Protein AF-A0A2C5YJ27-F1 (afdb_monomer_lite)

Secondary structure (DSSP, 8-state):
----GGGS-----------HHHHHHHHHHHHHHHHHHHHHHHHHHHHHHHHHHHHTT-HHHHHHHHHHHHHHHHHHHHHHHHHHHHHHHHH--HHHHHHHHHHHHHHHHHHHT-

Foldseek 3Di:
DDPPPVVVDPDPPDPPVDPPVVVVLVVVLVVLVVQLVVLVVQLVVLVVQLVVCVVVVPPVSNVVSVVSNVVSVVSNVVSVLVSLVSCCPVVVPVVSVVVNVVVVVVVVVVVVVD

Organism: NCBI:txid1399860

pLDDT: mean 78.85, std 16.27, range [40.0, 95.19]

Structure (mmCIF, N/CA/C/O backbone):
data_AF-A0A2C5YJ27-F1
#
_entry.id   AF-A0A2C5YJ27-F1
#
loop_
_atom_site.group_PDB
_atom_site.id
_atom_site.type_symbol
_atom_site.label_atom_id
_atom_site.label_alt_id
_atom_site.label_comp_id
_atom_site.label_asym_id
_atom_site.label_entity_id
_atom_site.label_seq_id
_atom_site.pdbx_PDB_ins_code
_atom_site.Cartn_x
_atom_site.Cartn_y
_atom_site.Cartn_z
_atom_site.occupancy
_atom_site.B_iso_or_equiv
_atom_site.auth_seq_id
_atom_site.auth_comp_id
_atom_site.auth_asym_id
_atom_site.auth_atom_id
_atom_site.pdbx_PDB_model_num
ATOM 1 N N . MET A 1 1 ? 20.131 -6.037 21.493 1.00 40.00 1 MET A N 1
ATOM 2 C CA . MET A 1 1 ? 20.122 -6.426 20.066 1.00 40.00 1 MET A CA 1
ATOM 3 C C . MET A 1 1 ? 20.347 -5.173 19.236 1.00 40.00 1 MET A C 1
ATOM 5 O O . MET A 1 1 ? 19.540 -4.259 19.321 1.00 40.00 1 MET A O 1
ATOM 9 N N . LYS A 1 2 ? 21.493 -5.060 18.555 1.00 42.88 2 LYS A N 1
ATOM 10 C CA . LYS A 1 2 ? 21.855 -3.866 17.778 1.00 42.88 2 LYS A CA 1
ATOM 11 C C . LYS A 1 2 ? 21.263 -4.014 16.377 1.00 42.88 2 LYS A C 1
ATOM 13 O O . LYS A 1 2 ? 21.628 -4.940 15.662 1.00 42.88 2 LYS A O 1
ATOM 18 N N . PHE A 1 3 ? 20.328 -3.136 16.023 1.00 46.94 3 PHE A N 1
ATOM 19 C CA . PHE A 1 3 ? 19.825 -3.018 14.660 1.00 46.94 3 PHE A CA 1
ATOM 20 C C . PHE A 1 3 ? 20.983 -2.594 13.759 1.00 46.94 3 PHE A C 1
ATOM 22 O O . PHE A 1 3 ? 21.537 -1.507 13.921 1.00 46.94 3 PHE A O 1
ATOM 29 N N . SER A 1 4 ? 21.362 -3.465 12.826 1.00 42.97 4 SER A N 1
ATOM 30 C CA . SER A 1 4 ? 22.268 -3.124 11.738 1.00 42.97 4 SER A CA 1
ATOM 31 C C . SER A 1 4 ? 21.598 -2.073 10.854 1.00 42.97 4 SER A C 1
ATOM 33 O O . SER A 1 4 ? 20.938 -2.391 9.871 1.00 42.97 4 SER A O 1
ATOM 35 N N . LEU A 1 5 ? 21.814 -0.802 11.193 1.00 47.06 5 LEU A N 1
ATOM 36 C CA . LEU A 1 5 ? 21.489 0.385 10.395 1.00 47.06 5 LEU A CA 1
ATOM 37 C C . LEU A 1 5 ? 22.316 0.469 9.086 1.00 47.06 5 LEU A C 1
ATOM 39 O O . LEU A 1 5 ? 22.328 1.492 8.412 1.00 47.06 5 LEU A O 1
ATOM 43 N N . ALA A 1 6 ? 23.028 -0.603 8.726 1.00 49.28 6 ALA A N 1
ATOM 44 C CA . ALA A 1 6 ? 23.977 -0.667 7.620 1.00 49.28 6 ALA A CA 1
ATOM 45 C C . ALA A 1 6 ? 23.320 -0.871 6.240 1.00 49.28 6 ALA A C 1
ATOM 47 O O . ALA A 1 6 ? 24.010 -0.836 5.229 1.00 49.28 6 ALA A O 1
ATOM 48 N N . LEU A 1 7 ? 21.994 -1.041 6.176 1.00 48.19 7 LEU A N 1
ATOM 49 C CA . LEU A 1 7 ? 21.235 -1.080 4.915 1.00 48.19 7 LEU A CA 1
ATOM 50 C C . LEU A 1 7 ? 20.719 0.298 4.460 1.00 48.19 7 LEU A C 1
ATOM 52 O O . LEU A 1 7 ? 20.130 0.398 3.388 1.00 48.19 7 LEU A O 1
ATOM 56 N N . LEU A 1 8 ? 20.953 1.360 5.242 1.00 46.59 8 LEU A N 1
ATOM 57 C CA . LEU A 1 8 ? 20.507 2.729 4.933 1.00 46.59 8 LEU A CA 1
ATOM 58 C C . LEU A 1 8 ? 21.554 3.589 4.209 1.00 46.59 8 LEU A C 1
ATOM 60 O O . LEU A 1 8 ? 21.277 4.741 3.888 1.00 46.59 8 LEU A O 1
ATOM 64 N N . LEU A 1 9 ? 22.741 3.048 3.931 1.00 50.84 9 LEU A N 1
ATOM 65 C CA . LEU A 1 9 ? 23.842 3.779 3.297 1.00 50.84 9 LEU A CA 1
ATOM 66 C C . LEU A 1 9 ? 24.463 2.963 2.160 1.00 50.84 9 LEU A C 1
ATOM 68 O O . LEU A 1 9 ? 25.665 2.713 2.141 1.00 50.84 9 LEU A O 1
ATOM 72 N N . LEU A 1 10 ? 23.645 2.558 1.188 1.00 46.19 10 LEU A N 1
ATOM 73 C CA . LEU A 1 10 ? 24.189 2.263 -0.136 1.00 46.19 10 LEU A CA 1
ATOM 74 C C . LEU A 1 10 ? 24.672 3.594 -0.735 1.00 46.19 10 LEU A C 1
ATOM 76 O O . LEU A 1 10 ? 23.852 4.497 -0.931 1.00 46.19 10 LEU A O 1
ATOM 80 N N . PRO A 1 11 ? 25.982 3.760 -0.989 1.00 44.94 11 PRO A N 1
ATOM 81 C CA . PRO A 1 11 ? 26.494 4.990 -1.557 1.00 44.94 11 PRO A CA 1
ATOM 82 C C . PRO A 1 11 ? 25.945 5.145 -2.976 1.00 44.94 11 PRO A C 1
ATOM 84 O O . PRO A 1 11 ? 25.969 4.204 -3.772 1.00 44.94 11 PRO A O 1
ATOM 87 N N . LEU A 1 12 ? 25.498 6.361 -3.301 1.00 54.72 12 LEU A N 1
ATOM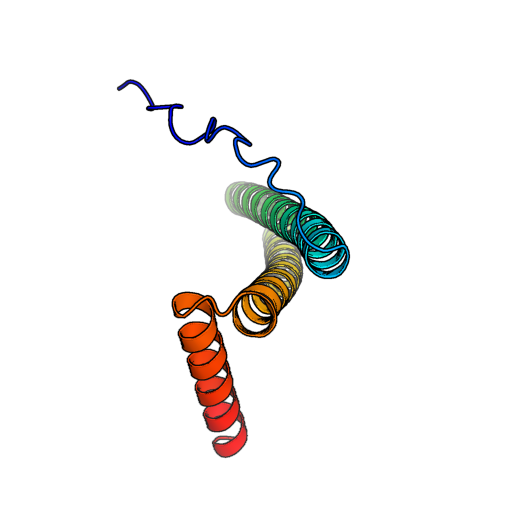 88 C CA . LEU A 1 12 ? 25.243 6.847 -4.661 1.00 54.72 12 LEU A CA 1
ATOM 89 C C . LEU A 1 12 ? 26.552 6.916 -5.482 1.00 54.72 12 LEU A C 1
ATOM 91 O O . LEU A 1 12 ? 26.909 7.950 -6.040 1.00 54.72 12 LEU A O 1
ATOM 95 N N . ALA A 1 13 ? 27.297 5.818 -5.561 1.00 45.75 13 ALA A N 1
ATOM 96 C CA . ALA A 1 13 ? 28.538 5.716 -6.311 1.00 45.75 13 ALA A CA 1
ATOM 97 C C . ALA A 1 13 ? 28.273 5.058 -7.669 1.00 45.75 13 ALA A C 1
ATOM 99 O O . ALA A 1 13 ? 28.642 3.919 -7.930 1.00 45.75 13 ALA A O 1
ATOM 100 N N . SER A 1 14 ? 27.595 5.797 -8.541 1.00 42.62 14 SER A N 1
ATOM 101 C CA . SER A 1 14 ? 27.834 5.742 -9.985 1.00 42.62 14 SER A CA 1
ATOM 102 C C . SER A 1 14 ? 27.227 6.985 -10.625 1.00 42.62 14 SER A C 1
ATOM 104 O O . SER A 1 14 ? 26.171 6.952 -11.249 1.00 42.62 14 SER A O 1
ATOM 106 N N . ALA A 1 15 ? 27.943 8.106 -10.525 1.00 46.62 15 ALA A N 1
ATOM 107 C CA . ALA A 1 15 ? 27.858 9.171 -11.521 1.00 46.62 15 ALA A CA 1
ATOM 108 C C . ALA A 1 15 ? 28.501 8.686 -12.838 1.00 46.62 15 ALA A C 1
ATOM 110 O O . ALA A 1 15 ? 29.427 9.291 -13.365 1.00 46.62 15 ALA A O 1
ATOM 111 N N . ALA A 1 16 ? 28.033 7.550 -13.357 1.00 49.31 16 ALA A N 1
ATOM 112 C CA . ALA A 1 16 ? 28.142 7.276 -14.774 1.00 49.31 16 ALA A CA 1
ATOM 113 C C . ALA A 1 16 ? 27.202 8.277 -15.443 1.00 49.31 16 ALA A C 1
ATOM 115 O O . ALA A 1 16 ? 26.085 8.488 -14.967 1.00 49.31 16 ALA A O 1
ATOM 116 N N . VAL A 1 17 ? 27.663 8.944 -16.496 1.00 48.88 17 VAL A N 1
ATOM 117 C CA . VAL A 1 17 ? 26.846 9.853 -17.299 1.00 48.88 17 VAL A CA 1
ATOM 118 C C . VAL A 1 17 ? 25.697 9.036 -17.887 1.00 48.88 17 VAL A C 1
ATOM 120 O O . VAL A 1 17 ? 25.808 8.439 -18.953 1.00 48.88 17 VAL A O 1
ATOM 123 N N . TYR A 1 18 ? 24.599 8.942 -17.141 1.00 50.00 18 TYR A N 1
ATOM 124 C CA . TYR A 1 18 ? 23.392 8.300 -17.610 1.00 50.00 18 TYR A CA 1
ATOM 125 C C . TYR A 1 18 ? 22.923 9.102 -18.827 1.00 50.00 18 TYR A C 1
ATOM 127 O O . TYR A 1 18 ? 22.831 10.333 -18.735 1.00 50.00 18 TYR A O 1
ATOM 135 N N . PRO A 1 19 ? 22.626 8.455 -19.970 1.00 60.91 19 PRO A N 1
ATOM 136 C CA . PRO A 1 19 ? 22.018 9.153 -21.096 1.00 60.91 19 PRO A CA 1
ATOM 137 C C . PRO A 1 19 ? 20.791 9.922 -20.585 1.00 60.91 19 PRO A C 1
ATOM 139 O O . PRO A 1 19 ? 20.096 9.434 -19.694 1.00 60.91 19 PRO A O 1
ATOM 142 N N . ARG A 1 20 ? 20.514 11.128 -21.108 1.00 59.72 20 ARG A N 1
ATOM 143 C CA . ARG A 1 20 ? 19.438 12.026 -20.609 1.00 59.72 20 ARG A CA 1
ATOM 144 C C . ARG A 1 20 ? 18.089 11.319 -20.383 1.00 59.72 20 ARG A C 1
ATOM 146 O O . ARG A 1 20 ? 17.313 11.720 -19.519 1.00 59.72 20 ARG A O 1
ATOM 153 N N . GLN A 1 21 ? 17.821 10.258 -21.142 1.00 59.38 21 GLN A N 1
ATOM 154 C CA . GLN A 1 21 ? 16.657 9.385 -20.999 1.00 59.38 21 GLN A CA 1
ATOM 155 C C . GLN A 1 21 ? 16.619 8.633 -19.653 1.00 59.38 21 GLN A C 1
ATOM 157 O O . GLN A 1 21 ? 15.581 8.628 -18.997 1.00 59.38 21 GLN A O 1
ATOM 162 N N . ASN A 1 22 ? 17.753 8.094 -19.197 1.00 63.94 22 ASN A N 1
ATOM 163 C CA . ASN A 1 22 ? 17.881 7.395 -17.915 1.00 63.94 22 ASN A CA 1
ATOM 164 C C . ASN A 1 22 ? 17.835 8.349 -16.708 1.00 63.94 22 ASN A C 1
ATOM 166 O O . ASN A 1 22 ? 17.395 7.961 -15.632 1.00 63.94 22 ASN A O 1
ATOM 170 N N . GLN A 1 23 ? 18.229 9.618 -16.869 1.00 67.75 23 GLN A N 1
ATOM 171 C CA . GLN A 1 23 ? 18.069 10.618 -15.802 1.00 67.75 23 GLN A CA 1
ATOM 172 C C . GLN A 1 23 ? 16.597 10.965 -15.543 1.00 67.75 23 GLN A C 1
ATOM 174 O O . GLN A 1 23 ? 16.181 11.063 -14.389 1.00 67.75 23 GLN A O 1
ATOM 179 N N . ARG A 1 24 ? 15.790 11.123 -16.601 1.00 72.19 24 ARG A N 1
ATOM 180 C CA . ARG A 1 24 ? 14.353 11.418 -16.464 1.00 72.19 24 ARG A CA 1
ATOM 181 C C . ARG A 1 24 ? 13.588 10.255 -15.838 1.00 72.19 24 ARG A C 1
ATOM 183 O O . ARG A 1 24 ? 12.774 10.487 -14.948 1.00 72.19 24 ARG A O 1
ATOM 190 N N . SER A 1 25 ? 13.866 9.021 -16.259 1.00 72.94 25 SER A N 1
ATOM 191 C CA . SER A 1 25 ? 13.234 7.835 -15.668 1.00 72.94 25 SER A CA 1
ATOM 192 C C . SER A 1 25 ? 13.621 7.663 -14.195 1.00 72.94 25 SER A C 1
ATOM 194 O O . SER A 1 25 ? 12.766 7.346 -13.370 1.00 72.94 25 SER A O 1
ATOM 196 N N . MET A 1 26 ? 14.871 7.967 -13.828 1.00 74.50 26 MET A N 1
ATOM 197 C CA . MET A 1 26 ? 15.314 7.932 -12.432 1.00 74.50 26 MET A CA 1
ATOM 198 C C . MET A 1 26 ? 14.615 8.990 -11.563 1.00 74.50 26 MET A C 1
ATOM 200 O O . MET A 1 26 ? 14.176 8.680 -10.457 1.00 74.50 26 MET A O 1
ATOM 204 N N . GLN A 1 27 ? 14.437 10.219 -12.063 1.00 80.12 27 GLN A N 1
ATOM 205 C CA . GLN A 1 27 ? 13.669 11.256 -11.357 1.00 80.12 27 GLN A CA 1
ATOM 206 C C . GLN A 1 27 ? 12.195 10.865 -11.181 1.00 80.12 27 GLN A C 1
ATOM 208 O O . GLN A 1 27 ? 11.635 11.044 -10.100 1.00 80.12 27 GLN A O 1
ATOM 213 N N . GLN A 1 28 ? 11.573 10.284 -12.211 1.00 79.62 28 GLN A N 1
ATOM 214 C CA . GLN A 1 28 ? 10.200 9.777 -12.128 1.00 79.62 28 GLN A CA 1
ATOM 215 C C . GLN A 1 28 ? 10.070 8.646 -11.101 1.00 79.62 28 GLN A C 1
ATOM 217 O O . GLN A 1 28 ? 9.116 8.632 -10.324 1.00 79.62 28 GLN A O 1
ATOM 222 N N . ILE A 1 29 ? 11.048 7.734 -11.035 1.00 81.44 29 ILE A N 1
ATOM 223 C CA . ILE A 1 29 ? 11.091 6.707 -9.987 1.00 81.44 29 ILE A CA 1
ATOM 224 C C . ILE A 1 29 ? 11.189 7.340 -8.608 1.00 81.44 29 ILE A C 1
ATOM 226 O O . ILE A 1 29 ? 10.434 6.947 -7.728 1.00 81.44 29 ILE A O 1
ATOM 230 N N . GLN A 1 30 ? 12.090 8.298 -8.395 1.00 84.06 30 GLN A N 1
ATOM 231 C CA . GLN A 1 30 ? 12.252 8.919 -7.077 1.00 84.06 30 GLN A CA 1
ATOM 232 C C . GLN A 1 30 ? 10.962 9.598 -6.610 1.00 84.06 30 GLN A C 1
ATOM 234 O O . GLN A 1 30 ? 10.566 9.435 -5.456 1.00 84.06 30 GLN A O 1
ATOM 239 N N . GLN A 1 31 ? 10.261 10.282 -7.517 1.00 86.94 31 GLN A N 1
ATOM 240 C CA . GLN A 1 31 ? 8.938 10.840 -7.235 1.00 86.94 31 GLN A CA 1
ATOM 241 C C . GLN A 1 31 ? 7.933 9.739 -6.872 1.00 86.94 31 GLN A C 1
ATOM 243 O O . GLN A 1 31 ? 7.239 9.852 -5.862 1.00 86.94 31 GLN A O 1
ATOM 248 N N . GLN A 1 32 ? 7.892 8.644 -7.636 1.00 87.56 32 GLN A N 1
ATOM 249 C CA . GLN A 1 32 ? 6.971 7.537 -7.380 1.00 87.56 32 GLN A CA 1
ATOM 250 C C . GLN A 1 32 ? 7.278 6.801 -6.069 1.00 87.56 32 GLN A C 1
ATOM 252 O O . GLN A 1 32 ? 6.357 6.435 -5.343 1.00 87.56 32 GLN A O 1
ATOM 257 N N . VAL A 1 33 ? 8.554 6.605 -5.733 1.00 85.88 33 VAL A N 1
ATOM 258 C CA . VAL A 1 33 ? 8.985 6.034 -4.450 1.00 85.88 33 VAL A CA 1
ATOM 259 C C . VAL A 1 33 ? 8.566 6.954 -3.307 1.00 85.88 33 VAL A C 1
ATOM 261 O O . VAL A 1 33 ? 8.007 6.475 -2.324 1.00 85.88 33 VAL A O 1
ATOM 264 N N . GLY A 1 34 ? 8.752 8.269 -3.452 1.00 86.94 34 GLY A N 1
ATOM 265 C CA . GLY A 1 34 ? 8.279 9.251 -2.476 1.00 86.94 34 GLY A CA 1
ATOM 266 C C . GLY A 1 34 ? 6.765 9.183 -2.246 1.00 86.94 34 GLY A C 1
ATOM 267 O O . GLY A 1 34 ? 6.320 9.213 -1.098 1.00 86.94 34 GLY A O 1
ATOM 268 N N . LEU A 1 35 ? 5.975 9.026 -3.314 1.00 89.38 35 LEU A N 1
ATOM 269 C CA . LEU A 1 35 ? 4.523 8.829 -3.222 1.00 89.38 35 LEU A CA 1
ATOM 270 C C . LEU A 1 35 ? 4.168 7.527 -2.495 1.00 89.38 35 LEU A C 1
ATOM 272 O O . LEU A 1 35 ? 3.383 7.555 -1.554 1.00 89.38 35 LEU A O 1
ATOM 276 N N . VAL A 1 36 ? 4.803 6.409 -2.860 1.00 89.88 36 VAL A N 1
ATOM 277 C CA . VAL A 1 36 ? 4.585 5.111 -2.200 1.00 89.88 36 VAL A CA 1
ATOM 278 C C . VAL A 1 36 ? 4.859 5.202 -0.698 1.00 89.88 36 VAL A C 1
ATOM 280 O O . VAL A 1 36 ? 4.047 4.742 0.100 1.00 89.88 36 VAL A O 1
ATOM 283 N N . MET A 1 37 ? 5.971 5.822 -0.300 1.00 89.25 37 MET A N 1
ATOM 284 C CA . MET A 1 37 ? 6.320 5.975 1.117 1.00 89.25 37 MET A CA 1
ATOM 285 C C . MET A 1 37 ? 5.306 6.839 1.8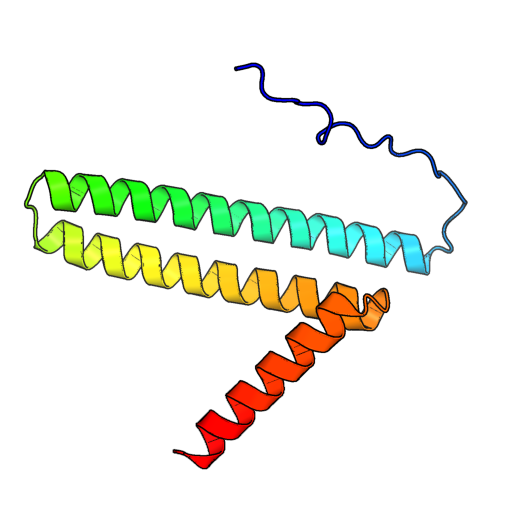71 1.00 89.25 37 MET A C 1
ATOM 287 O O . MET A 1 37 ? 4.951 6.518 3.005 1.00 89.25 37 MET A O 1
ATOM 291 N N . ARG A 1 38 ? 4.798 7.905 1.242 1.00 91.00 38 ARG A N 1
ATOM 292 C CA . ARG A 1 38 ? 3.746 8.749 1.821 1.00 91.00 38 ARG A CA 1
ATOM 293 C C . ARG A 1 38 ? 2.445 7.974 2.017 1.00 91.00 38 ARG A C 1
ATOM 295 O O . ARG A 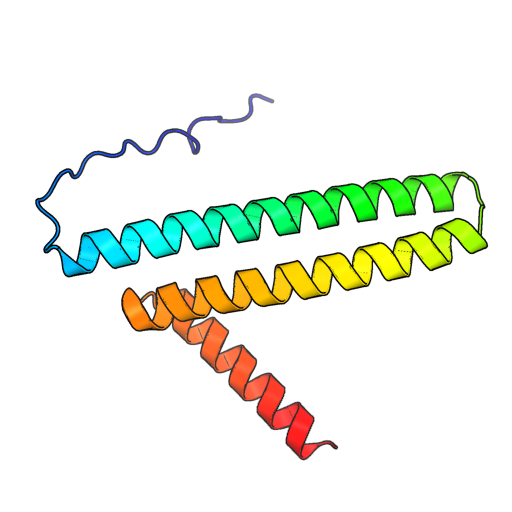1 38 ? 1.848 8.070 3.087 1.00 91.00 38 ARG A O 1
ATOM 302 N N . ASP A 1 39 ? 2.035 7.188 1.028 1.00 91.44 39 ASP A N 1
ATOM 303 C CA . ASP A 1 39 ? 0.799 6.409 1.115 1.00 91.44 39 ASP A CA 1
ATOM 304 C C . ASP A 1 39 ? 0.902 5.328 2.202 1.00 91.44 39 ASP A C 1
ATOM 306 O O . ASP A 1 39 ? -0.031 5.143 2.985 1.00 91.44 39 ASP A O 1
ATOM 310 N N . PHE A 1 40 ? 2.062 4.674 2.334 1.00 90.00 40 PHE A N 1
ATOM 311 C CA . PHE A 1 40 ? 2.326 3.747 3.439 1.00 90.00 40 PHE A CA 1
ATOM 312 C C . PHE A 1 40 ? 2.283 4.432 4.806 1.00 90.00 40 PHE A C 1
ATOM 314 O O . PHE A 1 40 ? 1.708 3.876 5.743 1.00 90.00 40 PHE A O 1
ATOM 321 N N . ALA A 1 41 ? 2.851 5.634 4.929 1.00 90.56 41 ALA A N 1
ATOM 322 C CA . ALA A 1 41 ? 2.783 6.402 6.168 1.00 90.56 41 ALA A CA 1
ATOM 323 C C . ALA A 1 41 ? 1.326 6.732 6.541 1.00 90.56 41 ALA A C 1
ATOM 325 O O . ALA A 1 41 ? 0.934 6.549 7.693 1.00 90.56 41 ALA A O 1
ATOM 326 N N . GLY A 1 42 ? 0.501 7.125 5.564 1.00 90.31 42 GLY A N 1
ATOM 327 C CA . GLY A 1 42 ? -0.933 7.354 5.765 1.00 90.31 42 GLY A CA 1
ATOM 328 C C . GLY A 1 42 ? -1.696 6.088 6.173 1.00 90.31 42 GLY A C 1
ATOM 329 O O . GLY A 1 42 ? -2.565 6.139 7.044 1.00 90.31 42 GLY A O 1
ATOM 330 N N . CYS A 1 43 ? -1.344 4.927 5.609 1.00 92.69 43 CYS A N 1
ATOM 331 C CA . CYS A 1 43 ? -1.901 3.639 6.034 1.00 92.69 43 CYS A CA 1
ATOM 332 C C . CYS A 1 43 ? -1.534 3.313 7.484 1.00 92.69 43 CYS A C 1
ATOM 334 O O . CYS A 1 43 ? -2.399 2.926 8.265 1.00 92.69 43 CYS A O 1
ATOM 336 N N . ALA A 1 44 ? -0.263 3.488 7.857 1.00 91.31 44 ALA A N 1
ATOM 337 C CA . ALA A 1 44 ? 0.208 3.221 9.213 1.00 91.31 44 ALA A CA 1
ATOM 338 C C . ALA A 1 44 ? -0.495 4.120 10.242 1.00 91.31 44 ALA A C 1
ATOM 340 O O . ALA A 1 44 ? -0.938 3.633 11.280 1.00 91.31 44 ALA A O 1
ATOM 341 N N . GLN A 1 45 ? -0.667 5.407 9.925 1.00 93.81 45 GLN A N 1
ATOM 342 C CA . GLN A 1 45 ? -1.409 6.347 10.768 1.00 93.81 45 GLN A CA 1
ATOM 343 C C . GLN A 1 45 ? -2.883 5.950 10.914 1.00 93.81 45 GLN A C 1
ATOM 345 O O . GLN A 1 45 ? -3.392 5.903 12.032 1.00 93.81 45 GLN A O 1
ATOM 350 N N . ALA A 1 46 ? -3.556 5.599 9.814 1.00 92.38 46 ALA A N 1
ATOM 351 C CA . ALA A 1 46 ? -4.949 5.156 9.859 1.00 92.38 46 ALA A CA 1
ATOM 352 C C . ALA A 1 46 ? -5.119 3.846 10.646 1.00 92.38 46 ALA A C 1
ATOM 354 O O . ALA A 1 46 ? -6.057 3.714 11.428 1.00 92.38 46 ALA A O 1
ATOM 355 N N . ALA A 1 47 ? -4.186 2.900 10.507 1.00 93.25 47 ALA A N 1
ATOM 356 C CA . ALA A 1 47 ? -4.189 1.657 11.273 1.00 93.25 47 ALA A CA 1
ATOM 357 C C . ALA A 1 47 ? -3.969 1.909 12.771 1.00 93.25 47 ALA A C 1
ATOM 359 O O . ALA A 1 47 ? -4.633 1.300 13.610 1.00 93.25 47 ALA A O 1
ATOM 360 N N . GLN A 1 48 ? -3.072 2.835 13.117 1.00 93.69 48 GLN A N 1
ATOM 361 C CA . GLN A 1 48 ? -2.848 3.236 14.502 1.00 93.69 48 GLN A CA 1
ATOM 362 C C . GLN A 1 48 ? -4.094 3.900 15.099 1.00 93.69 48 GLN A C 1
ATOM 364 O O . GLN A 1 48 ? -4.466 3.582 16.227 1.00 93.69 48 GLN A O 1
ATOM 369 N N . GLN A 1 49 ? -4.762 4.776 14.347 1.00 92.94 49 GLN A N 1
ATOM 370 C CA . GLN A 1 49 ? -5.994 5.426 14.789 1.00 92.94 49 GLN A CA 1
ATOM 371 C C . GLN A 1 49 ? -7.134 4.416 14.967 1.00 92.94 49 GLN A C 1
ATOM 373 O O . GLN A 1 49 ? -7.802 4.425 15.996 1.00 92.94 49 GLN A O 1
ATOM 378 N N . LEU A 1 50 ? -7.305 3.484 14.023 1.00 94.81 50 LEU A N 1
ATOM 379 C CA . LEU A 1 50 ? -8.267 2.389 14.155 1.00 94.81 50 LEU A CA 1
ATOM 380 C C . LEU A 1 50 ? -7.995 1.552 15.412 1.00 94.81 50 LEU A C 1
ATOM 382 O O . LEU A 1 50 ? -8.913 1.272 16.176 1.00 94.81 50 LEU A O 1
ATOM 386 N N . SER A 1 51 ? -6.734 1.194 15.661 1.00 94.19 51 SER A N 1
ATOM 387 C CA . SER A 1 51 ? -6.333 0.449 16.860 1.00 94.19 51 SER A CA 1
ATOM 388 C C . SER A 1 51 ? -6.695 1.189 18.155 1.00 94.19 51 SER A C 1
ATOM 390 O O . SER A 1 51 ? -7.181 0.579 19.108 1.00 94.19 51 SER A O 1
ATOM 392 N N . GLN A 1 52 ? -6.524 2.514 18.187 1.00 93.56 52 GLN A N 1
ATOM 393 C CA . GLN A 1 52 ? -6.919 3.339 19.332 1.00 93.56 52 GLN A CA 1
ATOM 394 C C . GLN A 1 52 ? -8.437 3.385 19.520 1.00 93.56 52 GLN A C 1
ATOM 396 O O . GLN A 1 52 ? -8.902 3.223 20.647 1.00 93.56 52 GLN A O 1
ATOM 401 N N . ASN A 1 53 ? -9.201 3.540 18.437 1.00 91.31 53 ASN A N 1
ATOM 402 C CA . ASN A 1 53 ? -10.664 3.566 18.487 1.00 91.31 53 ASN A CA 1
ATOM 403 C C . ASN A 1 53 ? -11.229 2.223 18.976 1.00 91.31 53 ASN A C 1
ATOM 405 O O . ASN A 1 53 ? -12.086 2.196 19.858 1.00 91.31 53 ASN A O 1
ATOM 409 N N . LEU A 1 54 ? -10.669 1.109 18.489 1.00 91.56 54 LEU A N 1
ATOM 410 C CA . LEU A 1 54 ? -11.022 -0.238 18.944 1.00 91.56 54 LEU A CA 1
ATOM 411 C C . LEU A 1 54 ? -10.696 -0.431 20.428 1.00 91.56 54 LEU A C 1
ATOM 413 O O . LEU A 1 54 ? -11.498 -0.988 21.175 1.00 91.56 54 LEU A O 1
ATOM 417 N N . LYS A 1 55 ? -9.539 0.068 20.882 1.00 93.50 55 LYS A N 1
ATOM 418 C CA . LYS A 1 55 ? -9.157 0.032 22.301 1.00 93.50 55 LYS A CA 1
ATOM 419 C C . LYS A 1 55 ? -10.111 0.849 23.179 1.00 93.50 55 LYS A C 1
ATOM 421 O O . LYS A 1 55 ? -10.354 0.459 24.317 1.00 93.50 55 LYS A O 1
ATOM 426 N N . ALA A 1 56 ? -10.634 1.960 22.666 1.00 91.31 56 ALA A N 1
ATOM 427 C CA . ALA A 1 56 ? -11.609 2.803 23.353 1.00 91.31 56 ALA A CA 1
ATOM 428 C C . ALA A 1 56 ? -13.045 2.243 23.317 1.00 91.31 56 ALA A C 1
ATOM 430 O O . ALA A 1 56 ? -13.925 2.842 23.925 1.00 91.31 56 ALA A O 1
ATOM 431 N N . GLN A 1 57 ? -13.278 1.111 22.634 1.00 89.38 57 GLN A N 1
ATOM 432 C CA . GLN A 1 57 ? -14.604 0.513 22.414 1.00 89.38 57 GLN A CA 1
ATOM 433 C C . GLN A 1 57 ? -15.602 1.466 21.728 1.00 89.38 57 GLN A C 1
ATOM 435 O O . GLN A 1 57 ? -16.813 1.301 21.848 1.00 89.38 57 GLN A O 1
ATOM 440 N N . ASP A 1 58 ? -15.099 2.450 20.978 1.00 91.69 58 ASP A N 1
ATOM 441 C CA . ASP A 1 58 ? -15.932 3.351 20.185 1.00 91.69 58 ASP A CA 1
ATOM 442 C C . ASP A 1 58 ? -16.219 2.692 18.833 1.00 91.69 58 ASP A C 1
ATOM 444 O O . ASP A 1 58 ? -15.398 2.711 17.909 1.00 91.69 58 ASP A O 1
ATOM 448 N N . GLU A 1 59 ? -17.376 2.045 18.736 1.00 88.44 59 GLU A N 1
ATOM 449 C CA . GLU A 1 59 ? -17.779 1.280 17.558 1.00 88.44 59 GLU A CA 1
ATOM 450 C C . GLU A 1 59 ? -17.929 2.174 16.319 1.00 88.44 59 GLU A C 1
ATOM 452 O O . GLU A 1 59 ? -17.439 1.837 15.239 1.00 88.44 59 GLU A O 1
ATOM 457 N N . GLN A 1 60 ? -18.514 3.364 16.473 1.00 90.38 60 GLN A N 1
ATOM 458 C CA . GLN A 1 60 ? -18.741 4.276 15.356 1.00 90.38 60 GLN A CA 1
ATOM 459 C C . GLN A 1 60 ? -17.424 4.877 14.845 1.00 90.38 60 GLN A C 1
ATOM 461 O O . GLN A 1 60 ? -17.204 4.938 13.629 1.00 90.38 60 GLN A O 1
ATOM 466 N N . ALA A 1 61 ? -16.507 5.244 15.744 1.00 88.75 61 ALA A N 1
ATOM 467 C CA . ALA A 1 61 ? -15.165 5.682 15.367 1.00 88.75 61 ALA A CA 1
ATOM 468 C C . ALA A 1 61 ? -14.315 4.534 14.797 1.00 88.75 61 ALA A C 1
ATOM 470 O O . ALA A 1 61 ? -13.452 4.769 13.948 1.00 88.75 61 ALA A O 1
ATOM 471 N N . SER A 1 62 ? -14.548 3.290 15.218 1.00 91.31 62 SER A N 1
ATOM 472 C CA . SER A 1 62 ? -13.860 2.113 14.673 1.00 91.31 62 SER A CA 1
ATOM 473 C C . SER A 1 62 ? -14.313 1.801 13.248 1.00 91.31 62 SER A C 1
ATOM 475 O O . SER A 1 62 ? -13.472 1.580 12.380 1.00 91.31 62 SER A O 1
ATOM 477 N N . ILE A 1 63 ? -15.617 1.875 12.964 1.00 91.94 63 ILE A N 1
ATOM 478 C CA . ILE A 1 63 ? -16.158 1.711 11.605 1.00 91.94 63 ILE A CA 1
ATOM 479 C C . ILE A 1 63 ? -15.586 2.784 10.670 1.00 91.94 63 ILE A C 1
ATOM 481 O O . ILE A 1 63 ? -15.081 2.474 9.589 1.00 91.94 63 ILE A O 1
ATOM 485 N N . GLN A 1 64 ? -15.595 4.048 11.102 1.00 92.88 64 GLN A N 1
ATOM 486 C CA . GLN A 1 64 ? -15.007 5.141 10.322 1.00 92.88 64 GLN A CA 1
ATOM 487 C C . GLN A 1 64 ? -13.490 4.975 10.159 1.00 92.88 64 GLN A C 1
ATOM 489 O O . GLN A 1 64 ? -12.951 5.207 9.076 1.00 92.88 64 GLN A O 1
ATOM 494 N N . GLY A 1 65 ? -12.799 4.528 11.209 1.00 90.50 65 GLY A N 1
ATOM 495 C CA . GLY A 1 65 ? -11.369 4.232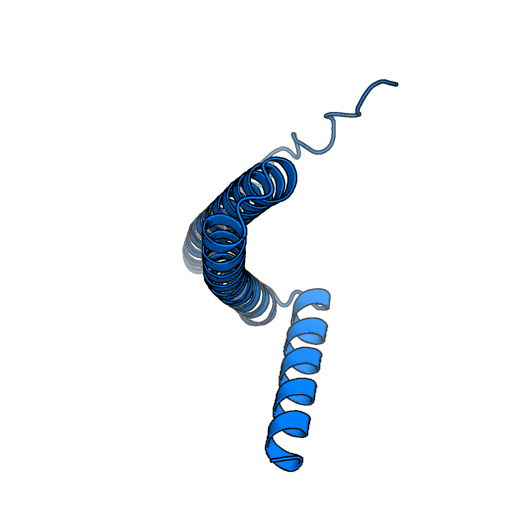 11.179 1.00 90.50 65 GLY A CA 1
ATOM 496 C C . GLY A 1 65 ? -11.020 3.132 10.175 1.00 90.50 65 GLY A C 1
ATOM 497 O O . GLY A 1 65 ? -10.060 3.279 9.419 1.00 90.50 65 GLY A O 1
ATOM 498 N N . ALA A 1 66 ? -11.825 2.071 10.106 1.00 93.31 66 ALA A N 1
ATOM 499 C CA . ALA A 1 66 ? -11.651 0.981 9.152 1.00 93.31 66 ALA A CA 1
ATOM 500 C C . ALA A 1 66 ? -11.859 1.457 7.709 1.00 93.31 66 ALA A C 1
ATOM 502 O O . ALA A 1 66 ? -11.008 1.199 6.860 1.00 93.31 66 ALA A O 1
ATOM 503 N N . ALA A 1 67 ? -12.909 2.241 7.449 1.00 92.69 67 ALA A N 1
ATOM 504 C CA . ALA A 1 67 ? -13.146 2.830 6.131 1.00 92.69 67 ALA A CA 1
ATOM 505 C C . ALA A 1 67 ? -12.019 3.796 5.708 1.00 92.69 67 ALA A C 1
ATOM 507 O O . ALA A 1 67 ? -11.642 3.865 4.538 1.00 92.69 67 ALA A O 1
ATOM 508 N N . ASN A 1 68 ? -11.446 4.552 6.649 1.00 93.00 68 ASN A N 1
ATOM 509 C CA . ASN A 1 68 ? -10.293 5.417 6.379 1.00 93.00 68 ASN A CA 1
ATOM 510 C C . ASN A 1 68 ? -9.040 4.602 6.042 1.00 93.00 68 ASN A C 1
ATOM 512 O O . ASN A 1 68 ? -8.318 4.942 5.103 1.00 93.00 68 ASN A O 1
ATOM 516 N N . LEU A 1 69 ? -8.793 3.525 6.790 1.00 95.19 69 LEU A N 1
ATOM 517 C CA . LEU A 1 69 ? -7.683 2.617 6.533 1.00 95.19 69 LEU A CA 1
ATOM 518 C C . LEU A 1 69 ? -7.819 1.948 5.162 1.00 95.19 69 LEU A C 1
ATOM 520 O O . LEU A 1 69 ? -6.847 1.921 4.413 1.00 95.19 69 LEU A O 1
ATOM 524 N N . GLU A 1 70 ? -9.011 1.469 4.809 1.00 94.56 70 GLU A N 1
ATOM 525 C CA . GLU A 1 70 ? -9.285 0.864 3.502 1.00 94.56 70 GLU A CA 1
ATOM 526 C C . GLU A 1 70 ? -8.991 1.842 2.358 1.00 94.56 70 GLU A C 1
ATOM 528 O O . GLU A 1 70 ? -8.217 1.521 1.455 1.00 94.56 70 GLU A O 1
ATOM 533 N N . ARG A 1 71 ? -9.492 3.082 2.448 1.00 93.19 71 ARG A N 1
ATOM 534 C CA . ARG A 1 71 ? -9.212 4.128 1.450 1.00 93.19 71 ARG A CA 1
ATOM 535 C C . ARG A 1 71 ? -7.716 4.408 1.290 1.00 93.19 71 ARG A C 1
ATOM 537 O O . ARG A 1 71 ? -7.233 4.559 0.165 1.00 93.19 71 ARG A O 1
ATOM 544 N N . ASN A 1 72 ? -6.970 4.458 2.394 1.00 91.56 72 ASN A N 1
ATOM 545 C CA . ASN A 1 72 ? -5.521 4.668 2.348 1.00 91.56 72 ASN A CA 1
ATOM 546 C C . ASN A 1 72 ? -4.787 3.460 1.744 1.00 91.56 72 ASN A C 1
ATOM 548 O O . ASN A 1 72 ? -3.873 3.639 0.936 1.00 91.56 72 ASN A O 1
ATOM 552 N N . LEU A 1 73 ? -5.202 2.236 2.085 1.00 93.06 73 LEU A N 1
ATOM 553 C CA . LEU A 1 73 ? -4.625 1.008 1.534 1.00 93.06 73 LEU A CA 1
ATOM 554 C C . LEU A 1 73 ? -4.865 0.897 0.027 1.00 93.06 73 LEU A C 1
ATOM 556 O O . LEU A 1 73 ? -3.959 0.482 -0.699 1.00 93.06 73 LEU A O 1
ATOM 560 N N . ASP A 1 74 ? -6.029 1.317 -0.465 1.00 93.38 74 ASP A N 1
ATOM 561 C CA . A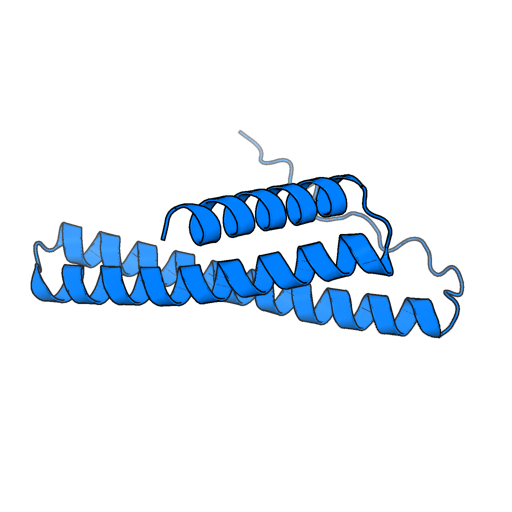SP A 1 74 ? -6.320 1.362 -1.899 1.00 93.38 74 ASP A CA 1
ATOM 562 C C . ASP A 1 74 ? -5.410 2.343 -2.646 1.00 93.38 74 ASP A C 1
ATOM 564 O O . ASP A 1 74 ? -4.857 2.005 -3.703 1.00 93.38 74 ASP A O 1
ATOM 568 N N . ALA A 1 75 ? -5.186 3.532 -2.078 1.00 89.44 75 ALA A N 1
ATOM 569 C CA . ALA A 1 75 ? -4.236 4.498 -2.622 1.00 89.44 75 ALA A CA 1
ATOM 570 C C . ALA A 1 75 ? -2.810 3.918 -2.661 1.00 89.44 75 ALA A C 1
ATOM 572 O O . ALA A 1 75 ? -2.177 3.900 -3.722 1.00 89.44 75 ALA A O 1
ATOM 573 N N . ALA A 1 76 ? -2.346 3.334 -1.551 1.00 90.56 76 ALA A N 1
ATOM 574 C CA . ALA A 1 76 ? -1.025 2.712 -1.466 1.00 90.56 76 ALA A CA 1
ATOM 575 C C . ALA A 1 76 ? -0.865 1.565 -2.474 1.00 90.56 76 ALA A C 1
ATOM 577 O O . ALA A 1 76 ? 0.139 1.482 -3.190 1.00 90.56 76 ALA A O 1
ATOM 578 N N . LYS A 1 77 ? -1.879 0.704 -2.604 1.00 91.44 77 LYS A N 1
ATOM 579 C CA . LYS A 1 77 ? -1.901 -0.400 -3.571 1.00 91.44 77 LYS A CA 1
ATOM 580 C C . LYS A 1 77 ? -1.761 0.109 -5.004 1.00 91.44 77 LYS A C 1
ATOM 582 O O . LYS A 1 77 ? -1.007 -0.480 -5.786 1.00 91.44 77 LYS A O 1
ATOM 587 N N . LYS A 1 78 ? -2.434 1.211 -5.350 1.00 90.25 78 LYS A N 1
ATOM 588 C CA . LYS A 1 78 ? -2.310 1.858 -6.664 1.00 90.25 78 LYS A CA 1
ATOM 589 C C . LYS A 1 78 ? -0.895 2.396 -6.893 1.00 90.25 78 LYS A C 1
ATOM 591 O O . LYS A 1 78 ? -0.296 2.095 -7.927 1.00 90.25 78 LYS A O 1
ATOM 596 N N . SER A 1 79 ? -0.326 3.111 -5.925 1.00 90.00 79 SER A N 1
ATOM 597 C CA . SER A 1 79 ? 1.028 3.672 -6.024 1.00 90.00 79 SER A CA 1
ATOM 598 C C . SER A 1 79 ? 2.113 2.601 -6.153 1.00 90.00 79 SER A C 1
ATOM 600 O O . SER A 1 79 ? 3.020 2.736 -6.980 1.00 90.00 79 SER A O 1
ATOM 602 N N . ILE A 1 80 ? 2.000 1.501 -5.405 1.00 89.06 80 ILE A N 1
ATOM 603 C CA . ILE A 1 80 ? 2.907 0.348 -5.511 1.00 89.06 80 ILE A CA 1
ATOM 604 C C . ILE A 1 80 ? 2.756 -0.331 -6.876 1.00 89.06 80 ILE A C 1
ATOM 606 O O . ILE A 1 80 ? 3.753 -0.698 -7.498 1.00 89.06 80 ILE A O 1
ATOM 610 N N . GLY A 1 81 ? 1.523 -0.490 -7.367 1.00 88.25 81 GLY A N 1
ATOM 611 C CA . GLY A 1 81 ? 1.257 -1.041 -8.698 1.00 88.25 81 GLY A CA 1
ATOM 612 C C . GLY A 1 81 ? 1.913 -0.221 -9.813 1.00 88.25 81 GLY A C 1
ATOM 613 O O . GLY A 1 81 ? 2.538 -0.788 -10.714 1.00 88.25 81 GLY A O 1
ATOM 614 N N . ASN A 1 82 ? 1.850 1.108 -9.713 1.00 87.56 82 ASN A N 1
ATOM 615 C CA . ASN A 1 82 ? 2.517 2.016 -10.645 1.00 87.56 82 ASN A CA 1
ATOM 616 C C . ASN A 1 82 ? 4.042 1.869 -10.584 1.00 87.56 82 ASN A C 1
ATOM 618 O O . ASN A 1 82 ? 4.681 1.728 -11.627 1.00 87.56 82 ASN A O 1
ATOM 622 N N . LEU A 1 83 ? 4.625 1.819 -9.380 1.00 87.31 83 LEU A N 1
ATOM 623 C CA . LEU A 1 83 ? 6.068 1.626 -9.207 1.00 87.31 83 LEU A CA 1
ATOM 624 C C . LEU A 1 83 ? 6.545 0.302 -9.822 1.00 87.31 83 LEU A C 1
ATOM 626 O O . LEU A 1 83 ? 7.538 0.276 -10.548 1.00 87.31 83 LEU A O 1
ATOM 630 N N . ARG A 1 84 ? 5.806 -0.789 -9.585 1.00 86.19 84 ARG A N 1
ATOM 631 C CA . ARG A 1 84 ? 6.098 -2.104 -10.176 1.00 86.19 84 ARG A CA 1
ATOM 632 C C . ARG A 1 84 ? 6.018 -2.063 -11.699 1.00 86.19 84 ARG A C 1
ATOM 634 O O . ARG A 1 84 ? 6.903 -2.587 -12.364 1.00 86.19 84 ARG A O 1
ATOM 641 N N . THR A 1 85 ? 5.010 -1.392 -12.254 1.00 85.25 85 THR A N 1
ATOM 642 C CA . THR A 1 85 ? 4.859 -1.229 -13.708 1.00 85.25 85 THR A CA 1
ATOM 643 C C . THR A 1 85 ? 6.035 -0.463 -14.312 1.00 85.25 85 THR A C 1
ATOM 645 O O . THR A 1 85 ? 6.571 -0.882 -15.336 1.00 85.25 85 THR A O 1
ATOM 648 N N . ILE A 1 86 ? 6.467 0.627 -13.671 1.00 83.88 86 ILE A N 1
ATOM 649 C CA . ILE A 1 86 ? 7.626 1.413 -14.111 1.00 83.88 86 ILE A CA 1
ATOM 650 C C . ILE A 1 86 ? 8.893 0.558 -14.060 1.00 83.88 86 ILE A C 1
ATOM 652 O O . ILE A 1 86 ? 9.594 0.459 -15.063 1.00 83.88 86 ILE A O 1
ATOM 656 N N . GLY A 1 87 ? 9.174 -0.108 -12.937 1.00 81.00 87 GLY A N 1
ATOM 657 C CA . GLY A 1 87 ? 10.380 -0.928 -12.817 1.00 81.00 87 GLY A CA 1
ATOM 658 C C . GLY A 1 87 ? 10.384 -2.153 -13.745 1.00 81.00 87 GLY A C 1
ATOM 659 O O . GLY A 1 87 ? 11.432 -2.500 -14.281 1.00 81.00 87 GLY A O 1
ATOM 660 N N . ALA A 1 88 ? 9.226 -2.761 -14.023 1.00 84.31 88 ALA A N 1
ATOM 661 C CA . ALA A 1 88 ? 9.115 -3.840 -15.004 1.00 84.31 88 ALA A CA 1
ATOM 662 C C . ALA A 1 88 ? 9.350 -3.339 -16.440 1.00 84.31 88 ALA A C 1
ATOM 664 O O . ALA A 1 88 ? 10.180 -3.892 -17.156 1.00 84.31 88 ALA A O 1
ATOM 665 N N . LYS A 1 89 ? 8.637 -2.284 -16.861 1.00 81.81 89 LYS A N 1
ATOM 666 C CA . LYS A 1 89 ? 8.622 -1.829 -18.263 1.00 81.81 89 LYS A CA 1
ATOM 667 C C . LYS A 1 89 ? 9.828 -0.976 -18.648 1.00 81.81 89 LYS A C 1
ATOM 669 O O . LYS A 1 89 ? 10.301 -1.086 -19.770 1.00 81.81 89 LYS A O 1
ATOM 674 N N . GLN A 1 90 ? 10.302 -0.109 -17.753 1.00 79.50 90 GLN A N 1
ATOM 675 C CA . GLN A 1 90 ? 11.391 0.826 -18.061 1.00 79.50 90 GLN A CA 1
ATOM 676 C C . GLN A 1 90 ? 12.767 0.291 -17.655 1.00 79.50 90 GLN A C 1
ATOM 678 O O . GLN A 1 90 ? 13.758 0.649 -18.280 1.00 79.50 90 GLN A O 1
ATOM 683 N N . PHE A 1 91 ? 12.831 -0.560 -16.626 1.00 74.69 91 PHE A N 1
ATOM 684 C CA . PHE A 1 91 ? 14.098 -1.047 -16.063 1.00 74.69 91 PHE A CA 1
ATOM 685 C C . PHE A 1 91 ? 14.295 -2.556 -16.230 1.00 74.69 91 PHE A C 1
ATOM 687 O O . PHE A 1 91 ? 15.324 -3.081 -15.813 1.00 74.69 91 PHE A O 1
ATOM 694 N N . GLY A 1 92 ? 13.331 -3.266 -16.829 1.00 78.75 92 GLY A N 1
ATOM 695 C CA . GLY A 1 92 ? 13.443 -4.702 -17.085 1.00 78.75 92 GLY A CA 1
ATOM 696 C C . GLY A 1 92 ? 13.582 -5.540 -15.812 1.00 78.75 92 GLY A C 1
ATOM 697 O O . GLY A 1 92 ? 14.142 -6.634 -15.853 1.00 78.75 92 GLY A O 1
ATOM 698 N N . LEU A 1 93 ? 13.110 -5.037 -14.664 1.00 79.88 93 LEU A N 1
ATOM 699 C CA . LEU A 1 93 ? 13.231 -5.745 -13.393 1.00 79.88 93 LEU A CA 1
ATOM 700 C C . LEU A 1 93 ? 12.331 -6.980 -13.408 1.00 79.88 93 LEU A C 1
ATOM 702 O O . LEU A 1 93 ? 11.116 -6.885 -13.220 1.00 79.88 93 LEU A O 1
ATOM 706 N N . ARG A 1 94 ? 12.947 -8.149 -13.605 1.00 80.12 94 ARG A N 1
ATOM 707 C CA . ARG A 1 94 ? 12.252 -9.432 -13.771 1.00 80.12 94 ARG A CA 1
ATOM 708 C C . ARG A 1 94 ? 11.260 -9.732 -12.646 1.00 80.12 94 ARG A C 1
ATOM 710 O O . ARG A 1 94 ? 10.114 -10.060 -12.928 1.00 80.12 94 ARG A O 1
ATOM 717 N N . ALA A 1 95 ? 11.653 -9.513 -11.391 1.00 77.94 95 ALA A N 1
ATOM 718 C CA . ALA A 1 95 ? 10.771 -9.716 -10.240 1.00 77.94 95 ALA A CA 1
ATOM 719 C C . ALA A 1 95 ? 9.499 -8.846 -10.302 1.00 77.94 95 ALA A C 1
ATOM 721 O O . ALA A 1 95 ? 8.423 -9.274 -9.895 1.00 77.94 95 ALA A O 1
ATOM 722 N N . PHE A 1 96 ? 9.586 -7.623 -10.833 1.00 84.38 96 PHE A N 1
ATOM 723 C CA . PHE A 1 96 ? 8.407 -6.775 -11.007 1.00 84.38 96 PHE A CA 1
ATOM 724 C C . PHE A 1 96 ? 7.576 -7.186 -12.217 1.00 84.38 96 PHE A C 1
ATOM 726 O O . PHE A 1 96 ? 6.353 -7.106 -12.139 1.00 84.38 96 PHE A O 1
ATOM 733 N N . ALA A 1 97 ? 8.207 -7.653 -13.297 1.00 80.81 97 ALA A N 1
ATOM 734 C CA . ALA A 1 97 ? 7.495 -8.188 -14.453 1.00 80.81 97 ALA A CA 1
ATOM 735 C C . ALA A 1 97 ? 6.630 -9.399 -14.064 1.00 80.81 97 ALA A C 1
ATOM 737 O O . ALA A 1 97 ? 5.437 -9.413 -14.360 1.00 80.81 97 ALA A O 1
ATOM 738 N N . GLU A 1 98 ? 7.188 -10.342 -13.300 1.00 82.19 98 GLU A N 1
ATOM 739 C CA . GLU A 1 98 ? 6.470 -11.521 -12.795 1.00 82.19 98 GLU A CA 1
ATOM 740 C C . GLU A 1 98 ? 5.278 -11.128 -11.903 1.00 82.19 98 GLU A C 1
ATOM 742 O O . GLU A 1 98 ? 4.179 -11.669 -12.038 1.00 82.19 98 GLU A O 1
ATOM 747 N N . ILE A 1 99 ? 5.449 -10.129 -11.029 1.00 81.69 99 ILE A N 1
ATOM 748 C CA . ILE A 1 99 ? 4.360 -9.627 -10.176 1.00 81.69 99 ILE A CA 1
ATOM 749 C C . ILE A 1 99 ? 3.275 -8.913 -10.997 1.00 81.69 99 ILE A C 1
ATOM 751 O O . ILE A 1 99 ? 2.088 -9.038 -10.687 1.00 81.69 99 ILE A O 1
ATOM 755 N N . VAL A 1 100 ? 3.645 -8.125 -12.011 1.00 84.00 100 VAL A N 1
ATOM 756 C CA . VAL A 1 100 ? 2.675 -7.452 -12.892 1.00 84.00 100 VAL A CA 1
ATOM 757 C C . VAL A 1 100 ? 1.854 -8.493 -13.648 1.00 84.00 100 VAL A C 1
ATOM 759 O O . VAL A 1 100 ? 0.626 -8.433 -13.608 1.00 84.00 100 VAL A O 1
ATOM 762 N N . GLU A 1 101 ? 2.509 -9.497 -14.225 1.00 85.25 101 GLU A N 1
ATOM 763 C CA . GLU A 1 101 ? 1.843 -10.579 -14.948 1.00 85.25 101 GLU A CA 1
ATOM 764 C C . GLU A 1 101 ? 0.915 -11.395 -14.032 1.00 85.25 101 GLU A C 1
ATOM 766 O O . GLU A 1 101 ? -0.236 -11.668 -14.381 1.00 85.25 101 GLU A O 1
ATOM 771 N N . ALA A 1 102 ? 1.359 -11.731 -12.816 1.00 84.94 102 ALA A N 1
ATOM 772 C CA . ALA A 1 102 ? 0.520 -12.413 -11.832 1.00 84.94 102 ALA A CA 1
ATOM 773 C C . ALA A 1 102 ? -0.739 -11.598 -11.474 1.00 84.94 102 ALA A C 1
ATOM 775 O O . ALA A 1 102 ? -1.836 -12.157 -11.384 1.00 84.94 102 ALA A O 1
ATOM 776 N N . ASN A 1 103 ? -0.610 -10.274 -11.326 1.00 83.25 103 ASN A N 1
ATOM 777 C CA . ASN A 1 103 ? -1.748 -9.386 -11.070 1.00 83.25 103 ASN A CA 1
ATOM 778 C C . ASN A 1 103 ? -2.710 -9.310 -12.263 1.00 83.25 103 ASN A C 1
ATOM 780 O O . ASN A 1 103 ? -3.927 -9.292 -12.070 1.00 83.25 103 ASN A O 1
ATOM 784 N N . GLU A 1 104 ? -2.194 -9.269 -13.490 1.00 85.62 104 GLU A N 1
ATOM 785 C CA . GLU A 1 104 ? -3.015 -9.270 -14.705 1.00 85.62 104 GLU A CA 1
ATOM 786 C C . GLU A 1 104 ? -3.798 -10.578 -14.845 1.00 85.62 104 GLU A C 1
ATOM 788 O O . GLU A 1 104 ? -5.013 -10.543 -15.060 1.00 85.62 104 GLU A O 1
ATOM 793 N N . ARG A 1 105 ? -3.147 -11.724 -14.605 1.00 85.62 105 ARG A N 1
ATOM 794 C CA . ARG A 1 105 ? -3.797 -13.043 -14.578 1.00 85.62 105 ARG A CA 1
ATOM 795 C C . ARG A 1 105 ? -4.887 -13.120 -13.506 1.00 85.62 105 ARG A C 1
ATOM 797 O O . ARG A 1 105 ? -5.979 -13.615 -13.782 1.00 85.62 105 ARG A O 1
ATOM 804 N N . ALA A 1 106 ? -4.633 -12.606 -12.301 1.00 82.56 106 ALA A N 1
ATOM 805 C CA . ALA A 1 106 ? -5.631 -12.568 -11.230 1.00 82.56 106 ALA A CA 1
ATOM 806 C C . ALA A 1 106 ? -6.857 -11.713 -11.607 1.00 82.56 106 ALA A C 1
ATOM 808 O O . ALA A 1 106 ? -7.993 -12.146 -11.419 1.00 82.56 106 ALA A O 1
ATOM 809 N N . ARG A 1 107 ? -6.643 -10.537 -12.213 1.00 82.56 107 ARG A N 1
ATOM 810 C CA . ARG A 1 107 ? -7.731 -9.666 -12.696 1.00 82.56 107 ARG A CA 1
ATOM 811 C C . ARG A 1 107 ? -8.509 -10.270 -13.863 1.00 82.56 107 ARG A C 1
ATOM 813 O O . ARG A 1 107 ? -9.702 -10.013 -13.984 1.00 82.56 107 ARG A O 1
ATOM 820 N N . ALA A 1 108 ? -7.851 -11.019 -14.745 1.00 79.50 108 ALA A N 1
ATOM 821 C CA . ALA A 1 108 ? -8.519 -11.720 -15.840 1.00 79.50 108 ALA A CA 1
ATOM 822 C C . ALA A 1 108 ? -9.450 -12.823 -15.308 1.00 79.50 108 ALA A C 1
ATOM 824 O O . ALA A 1 108 ? -10.584 -12.939 -15.756 1.00 79.50 108 ALA A O 1
ATOM 825 N N . ARG A 1 109 ? -9.016 -13.569 -14.282 1.00 79.38 109 ARG A N 1
ATOM 826 C CA . ARG A 1 109 ? -9.854 -14.579 -13.610 1.00 79.38 109 ARG A CA 1
ATOM 827 C C . ARG A 1 109 ? -11.062 -13.971 -12.901 1.00 79.38 109 ARG A C 1
ATOM 829 O O . ARG A 1 109 ? -12.144 -14.528 -12.986 1.00 79.38 109 ARG A O 1
ATOM 836 N N . GLN A 1 110 ? -10.892 -12.827 -12.236 1.00 73.56 110 GLN A N 1
ATOM 837 C CA . GLN A 1 110 ? -12.013 -12.116 -11.608 1.00 73.56 110 GLN A CA 1
ATOM 838 C C . GLN A 1 110 ? -13.059 -11.668 -12.631 1.00 73.56 110 GLN A C 1
ATOM 840 O O . GLN A 1 110 ? -14.243 -11.792 -12.362 1.00 73.56 110 GLN A O 1
ATOM 845 N N . ARG A 1 111 ? -12.629 -11.196 -13.808 1.00 73.06 111 ARG A N 1
ATOM 846 C CA . ARG A 1 111 ? -13.537 -10.786 -14.889 1.00 73.06 111 ARG A CA 1
ATOM 847 C C . ARG A 1 111 ? -14.281 -11.947 -15.549 1.00 73.06 111 ARG A C 1
ATOM 849 O O . ARG A 1 111 ? -15.381 -11.733 -16.022 1.00 73.06 111 ARG A O 1
ATOM 856 N N . ASN A 1 112 ? -13.694 -13.143 -15.580 1.00 68.00 112 ASN A N 1
ATOM 857 C CA . ASN A 1 112 ? -14.351 -14.337 -16.126 1.00 68.00 112 ASN A CA 1
ATOM 858 C C . ASN A 1 112 ? -15.307 -15.019 -15.129 1.00 68.00 112 ASN A C 1
ATOM 860 O O . ASN A 1 112 ? -16.069 -15.890 -15.532 1.00 68.00 112 ASN A O 1
ATOM 864 N N . ASN A 1 113 ? -15.235 -14.659 -13.843 1.00 59.34 113 ASN A N 1
ATOM 865 C CA . ASN A 1 113 ? -16.088 -15.189 -12.773 1.00 59.34 113 ASN A CA 1
ATOM 866 C C . ASN A 1 113 ? -17.170 -14.181 -12.323 1.00 59.34 113 ASN A C 1
ATOM 868 O O . ASN A 1 113 ? -17.816 -14.411 -11.300 1.00 59.34 113 ASN A O 1
ATOM 872 N N . GLN A 1 114 ? -17.313 -13.061 -13.038 1.00 51.19 114 GLN A N 1
ATOM 873 C CA . GLN A 1 114 ? -18.414 -12.096 -12.932 1.00 51.19 114 GLN A CA 1
ATOM 874 C C . GLN A 1 114 ? -19.336 -12.275 -14.133 1.00 51.19 114 GLN A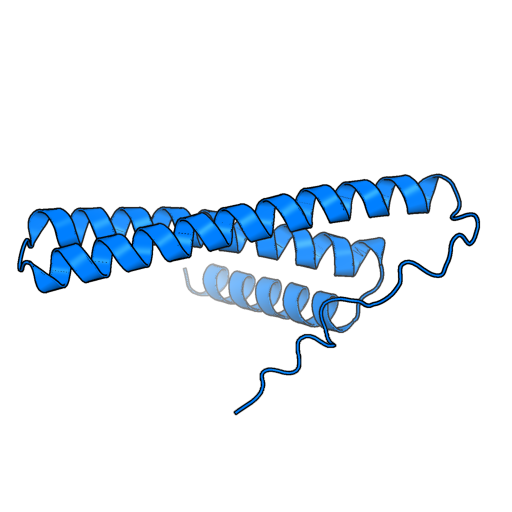 C 1
ATOM 876 O O . GLN A 1 114 ? -20.556 -12.099 -13.942 1.00 51.19 114 GLN A O 1
#

Radius of gyration: 19.13 Å; chains: 1; bounding box: 47×27×44 Å

Sequence (114 aa):
MKFSLALLLLPLASAAVYPRQNQRSMQQIQQQVGLVMRDFAGCAQAAQQLSQNLKAQDEQASIQGAANLERNLDAAKKSIGNLRTIGAKQFGLRAFAEIVEANERARARQRNNQ